Protein AF-A0A350WR66-F1 (afdb_monomer_lite)

Radius of gyration: 14.57 Å; chains: 1; bounding box: 36×27×29 Å

Foldseek 3Di:
DDPVVVVVVVVVVCVVPVVCVPPDDDDDFPDDDDVVSVVVVVCVVVVNDPDDDDDPVVVVVVD

Secondary structure (DSSP, 8-state):
--HHHHHHHHHHHHHH-GGGTT-------SSSSHHHHHHHHHHHHTT--------HHHHHHH-

pLDDT: mean 95.78, std 4.54, range [72.0, 98.69]

Sequence (63 aa):
MTEASMEAYWEKFLAAHPSYRGSPYVVEPFGDNPALADELGNLVLSGRKSATCSSVWEYEAKG

Structure (mmCIF, N/CA/C/O backbone):
data_AF-A0A350WR66-F1
#
_entry.id   AF-A0A350WR66-F1
#
loop_
_atom_site.group_PDB
_atom_site.id
_atom_site.type_symbol
_atom_site.label_atom_id
_atom_site.label_alt_id
_atom_site.label_comp_id
_atom_site.label_asym_id
_atom_site.label_entity_id
_atom_site.label_seq_id
_atom_site.pdbx_PDB_ins_code
_atom_site.Cartn_x
_atom_site.Cartn_y
_atom_site.Cartn_z
_atom_site.occupancy
_atom_site.B_iso_or_equiv
_atom_site.auth_seq_id
_atom_site.auth_comp_id
_atom_site.auth_asym_id
_atom_site.auth_atom_id
_atom_site.pdbx_PDB_model_num
ATOM 1 N N . MET A 1 1 ? 1.503 12.852 -6.328 1.00 72.00 1 MET A N 1
ATOM 2 C CA . MET A 1 1 ? 0.466 12.734 -5.280 1.00 72.00 1 MET A CA 1
ATOM 3 C C . MET A 1 1 ? 0.869 13.641 -4.131 1.00 72.00 1 MET A C 1
ATOM 5 O O . MET A 1 1 ? 2.059 13.709 -3.857 1.00 72.00 1 MET A O 1
ATOM 9 N N . THR A 1 2 ? -0.056 14.384 -3.529 1.00 90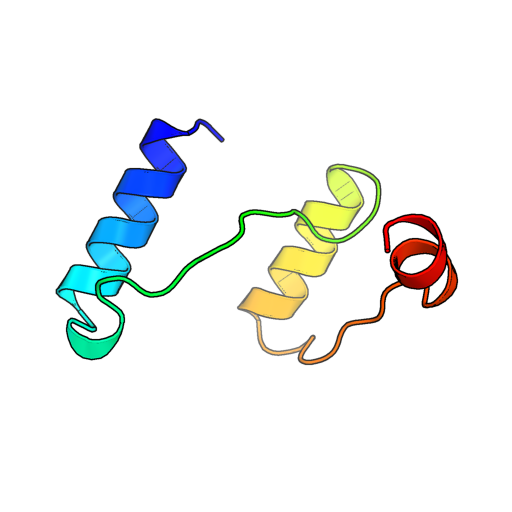.25 2 THR A N 1
ATOM 10 C CA . THR A 1 2 ? 0.239 15.266 -2.384 1.00 90.25 2 THR A CA 1
ATOM 11 C C . THR A 1 2 ? -0.244 14.624 -1.088 1.00 90.25 2 THR A C 1
ATOM 13 O O . THR A 1 2 ? -1.183 13.830 -1.123 1.00 90.25 2 THR A O 1
ATOM 16 N N . GLU A 1 3 ? 0.341 14.996 0.047 1.00 89.19 3 GLU A N 1
ATOM 17 C CA . GLU A 1 3 ? -0.097 14.545 1.377 1.00 89.19 3 GLU A CA 1
ATOM 18 C C . GLU A 1 3 ? -1.598 14.796 1.594 1.00 89.19 3 GLU A C 1
ATOM 20 O O . GLU A 1 3 ? -2.352 13.863 1.853 1.00 89.19 3 GLU A O 1
ATOM 25 N N . ALA A 1 4 ? -2.073 16.006 1.279 1.00 92.88 4 ALA A N 1
ATOM 26 C CA . ALA A 1 4 ? -3.496 16.345 1.340 1.00 92.88 4 ALA A CA 1
ATOM 27 C C . ALA A 1 4 ? -4.389 15.422 0.481 1.00 92.88 4 ALA A C 1
ATOM 29 O O . ALA A 1 4 ? -5.519 15.110 0.855 1.00 92.88 4 ALA A O 1
ATOM 30 N N . SER A 1 5 ? -3.904 14.963 -0.682 1.00 94.75 5 SER A N 1
ATOM 31 C CA . SER A 1 5 ? -4.660 14.016 -1.517 1.00 94.75 5 SER A CA 1
ATOM 32 C C . SER A 1 5 ? -4.704 12.601 -0.926 1.00 94.75 5 SER A C 1
ATOM 34 O O . SER A 1 5 ? -5.695 11.900 -1.127 1.00 94.75 5 SER A O 1
ATOM 36 N N . MET A 1 6 ? -3.671 12.200 -0.177 1.00 94.31 6 MET A N 1
ATOM 37 C CA . MET A 1 6 ? -3.603 10.911 0.523 1.00 94.31 6 MET A CA 1
ATOM 38 C C . MET A 1 6 ? -4.541 10.907 1.733 1.00 94.31 6 MET A C 1
ATOM 40 O O . MET A 1 6 ? -5.348 9.991 1.880 1.00 94.31 6 MET A O 1
ATOM 44 N N . GLU A 1 7 ? -4.516 11.973 2.536 1.00 94.38 7 GLU A N 1
ATOM 45 C CA . GLU A 1 7 ? -5.414 12.159 3.682 1.00 94.38 7 GLU A CA 1
ATOM 46 C C . GLU A 1 7 ? -6.881 12.165 3.249 1.00 94.38 7 GLU A C 1
ATOM 48 O O . GLU A 1 7 ? -7.704 11.439 3.804 1.00 94.38 7 GLU A O 1
ATOM 53 N N . ALA A 1 8 ? -7.214 12.916 2.194 1.00 95.94 8 ALA A N 1
ATOM 54 C CA . ALA A 1 8 ? -8.572 12.959 1.662 1.00 95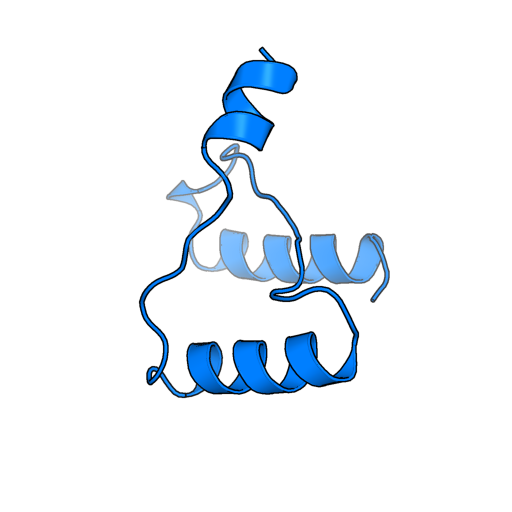.94 8 ALA A CA 1
ATOM 55 C C . ALA A 1 8 ? -9.050 11.589 1.148 1.00 95.94 8 ALA A C 1
ATOM 57 O O . ALA A 1 8 ? -10.243 11.282 1.215 1.00 95.94 8 ALA A O 1
ATOM 58 N N . TYR A 1 9 ? -8.146 10.761 0.616 1.00 96.12 9 TYR A N 1
ATOM 59 C CA . TYR A 1 9 ? -8.472 9.399 0.201 1.00 96.12 9 TYR A CA 1
ATOM 60 C C . TYR A 1 9 ? -8.721 8.490 1.412 1.00 96.12 9 TYR A C 1
ATOM 62 O O . TYR A 1 9 ? -9.729 7.779 1.450 1.00 96.12 9 TYR A O 1
ATOM 70 N N . TRP A 1 10 ? -7.858 8.562 2.428 1.00 96.50 10 TRP A N 1
ATOM 71 C CA . TRP A 1 10 ? -8.008 7.796 3.664 1.00 96.50 10 TRP A CA 1
ATOM 72 C C . TRP A 1 10 ? -9.282 8.170 4.431 1.00 96.50 10 TRP A C 1
ATOM 74 O O . TRP A 1 10 ? -10.018 7.292 4.878 1.00 96.50 10 TRP A O 1
ATOM 84 N N . GLU A 1 11 ? -9.636 9.454 4.488 1.00 96.12 11 GLU A N 1
ATOM 85 C CA . GLU A 1 11 ? -10.878 9.905 5.122 1.00 96.12 11 GLU A CA 1
ATOM 86 C C . GLU A 1 11 ? -12.133 9.341 4.447 1.00 96.12 11 GLU A C 1
ATOM 88 O O . GLU A 1 11 ? -13.080 8.936 5.128 1.00 96.12 11 GLU A O 1
ATOM 93 N N . LYS A 1 12 ? -12.133 9.224 3.112 1.00 97.88 12 LYS A N 1
ATOM 94 C CA . LYS A 1 12 ? -13.221 8.552 2.381 1.00 97.88 12 LYS A CA 1
ATOM 95 C C . LYS A 1 12 ? -13.308 7.070 2.738 1.00 97.88 12 LYS A C 1
ATOM 97 O O . LYS A 1 12 ? -14.412 6.562 2.933 1.00 97.88 12 LYS A O 1
ATOM 102 N N . PHE A 1 13 ? -12.168 6.384 2.850 1.00 97.50 13 PHE A N 1
ATOM 103 C CA . PHE A 1 13 ? -12.134 4.989 3.288 1.00 97.50 13 PHE A CA 1
ATOM 104 C C . PHE A 1 13 ? -12.728 4.829 4.693 1.00 97.50 13 PHE A C 1
ATOM 106 O O . PHE A 1 13 ? -13.590 3.974 4.896 1.00 97.50 13 PHE A O 1
ATOM 113 N N . LEU A 1 14 ? -12.330 5.677 5.643 1.00 97.81 14 LEU A N 1
ATOM 114 C CA . LEU A 1 14 ? -12.795 5.612 7.027 1.00 97.81 14 LEU A CA 1
ATOM 115 C C . LEU A 1 14 ? -14.261 6.038 7.205 1.00 97.81 14 LEU A C 1
ATOM 117 O O . LEU A 1 14 ? -14.922 5.585 8.139 1.00 97.81 14 LEU A O 1
ATOM 121 N N . ALA A 1 15 ? -14.790 6.897 6.330 1.00 97.88 15 ALA A N 1
ATOM 122 C CA . ALA A 1 15 ? -16.219 7.207 6.295 1.00 97.88 15 ALA A CA 1
ATOM 123 C C . ALA A 1 15 ? -17.054 5.967 5.930 1.00 97.88 15 ALA A C 1
ATOM 125 O O . ALA A 1 15 ? -18.110 5.744 6.519 1.00 97.88 15 ALA A O 1
ATOM 126 N N . ALA A 1 16 ? -16.558 5.141 5.004 1.00 98.06 16 ALA A N 1
ATOM 127 C CA . ALA A 1 16 ? -17.181 3.871 4.630 1.00 98.06 16 ALA A CA 1
ATOM 128 C C . ALA A 1 16 ? -16.891 2.733 5.632 1.00 98.06 16 ALA A C 1
ATOM 130 O O . ALA A 1 16 ? -17.706 1.822 5.766 1.00 98.06 16 ALA A O 1
ATOM 131 N N . HIS A 1 17 ? -15.770 2.796 6.362 1.00 97.50 17 HIS A N 1
ATOM 132 C CA . HIS A 1 17 ? -15.331 1.755 7.302 1.00 97.50 17 HIS A CA 1
ATOM 133 C C . HIS A 1 17 ? -14.909 2.339 8.668 1.00 97.50 17 HIS A C 1
ATOM 135 O O . HIS A 1 17 ? -13.720 2.342 9.007 1.00 97.50 17 HIS A O 1
ATOM 141 N N . PRO A 1 18 ? -15.862 2.806 9.501 1.00 97.12 18 PRO A N 1
ATOM 142 C CA . PRO A 1 18 ? -15.547 3.512 10.747 1.00 97.12 18 PRO A CA 1
ATOM 143 C C . PRO A 1 18 ? -14.735 2.704 11.771 1.00 97.12 18 PRO A C 1
ATOM 145 O O . PRO A 1 18 ? -14.065 3.294 12.613 1.00 97.12 18 PRO A O 1
ATOM 148 N N . SER A 1 19 ? -14.750 1.368 11.704 1.00 98.00 19 SER A N 1
ATOM 149 C CA . SER A 1 19 ? -13.983 0.493 12.606 1.00 98.00 19 SER A CA 1
ATOM 150 C C . SER A 1 19 ? -12.465 0.644 12.478 1.00 98.00 19 SER A C 1
ATOM 152 O O . SER A 1 19 ? -11.745 0.267 13.395 1.00 98.00 19 SER A O 1
ATOM 154 N N . TYR A 1 20 ? -11.971 1.189 11.364 1.00 96.94 20 TYR A N 1
ATOM 155 C CA . TYR A 1 20 ? -10.541 1.419 11.139 1.00 96.94 20 TYR A CA 1
ATOM 156 C C . TYR A 1 20 ? -10.053 2.773 11.672 1.00 96.94 20 TYR A C 1
ATOM 158 O O . TYR A 1 20 ? -8.865 3.082 11.565 1.00 96.94 20 TYR A O 1
ATOM 166 N N . ARG A 1 21 ? -10.929 3.601 12.260 1.00 96.25 21 ARG A N 1
ATOM 167 C CA . ARG A 1 21 ? -10.530 4.879 12.875 1.00 96.25 21 ARG A CA 1
ATOM 168 C C . ARG A 1 21 ? -9.435 4.637 13.922 1.00 96.25 21 ARG A C 1
ATOM 170 O O . ARG A 1 21 ? -9.569 3.766 14.773 1.00 96.25 21 ARG A O 1
ATOM 177 N N . GLY A 1 22 ? -8.351 5.409 13.844 1.00 94.81 22 GLY A N 1
ATOM 178 C CA . GLY A 1 22 ? -7.181 5.262 14.718 1.00 94.81 22 GLY A CA 1
ATOM 179 C C . GLY A 1 22 ? -6.194 4.160 14.310 1.00 94.81 22 GLY A C 1
ATOM 180 O O . GLY A 1 22 ? -5.136 4.057 14.923 1.00 94.81 22 GLY A O 1
ATOM 181 N N . SER A 1 23 ? -6.492 3.364 13.276 1.00 96.06 23 SER A N 1
ATOM 182 C CA . SER A 1 23 ? -5.516 2.419 12.720 1.00 96.06 23 SER A CA 1
ATOM 183 C C . SER A 1 23 ? -4.416 3.171 11.961 1.00 96.06 23 SER A C 1
ATOM 185 O O . SER A 1 23 ? -4.737 4.095 11.205 1.00 96.06 23 SER A O 1
ATOM 187 N N . PRO A 1 24 ? -3.135 2.790 12.121 1.00 94.75 24 PRO A N 1
ATOM 188 C CA . PRO A 1 24 ? -2.059 3.358 11.323 1.00 94.75 24 PRO A CA 1
ATOM 189 C C . PRO A 1 24 ? -2.190 2.919 9.860 1.00 94.75 24 PRO A C 1
ATOM 191 O O . PRO A 1 24 ? -2.695 1.834 9.564 1.00 94.75 24 PRO A O 1
ATOM 194 N N . TYR A 1 25 ? -1.699 3.753 8.948 1.00 94.38 25 TYR A N 1
ATOM 195 C CA . TYR A 1 25 ? -1.576 3.431 7.531 1.00 94.38 25 TYR A CA 1
ATOM 196 C C . TYR A 1 25 ? -0.224 3.915 7.007 1.00 94.38 25 TYR A C 1
ATOM 198 O O . TYR A 1 25 ? 0.391 4.814 7.580 1.00 94.38 25 TYR A O 1
ATOM 206 N N . VAL A 1 26 ? 0.227 3.307 5.914 1.00 94.56 26 VAL A N 1
ATOM 207 C CA . VAL A 1 26 ? 1.427 3.715 5.177 1.00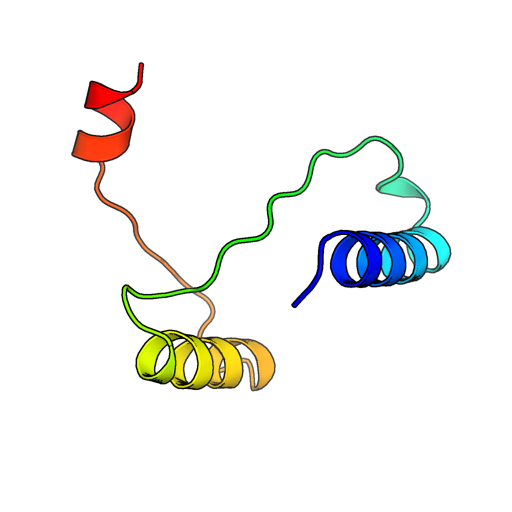 94.56 26 VAL A CA 1
ATOM 208 C C . VAL A 1 26 ? 1.057 3.971 3.723 1.00 94.56 26 VAL A C 1
ATOM 210 O O . VAL A 1 26 ? 0.118 3.367 3.199 1.00 94.56 26 VAL A O 1
ATOM 213 N N . VAL A 1 27 ? 1.785 4.878 3.075 1.00 95.19 27 VAL A N 1
ATOM 214 C CA . VAL A 1 27 ? 1.620 5.192 1.653 1.00 95.19 27 VAL A CA 1
ATOM 215 C C . VAL A 1 27 ? 2.957 4.981 0.968 1.00 95.19 27 VAL A C 1
ATOM 217 O O . VAL A 1 27 ? 3.869 5.789 1.117 1.00 95.19 27 VAL A O 1
ATOM 220 N N . GLU A 1 28 ? 3.068 3.892 0.213 1.00 94.31 28 GLU A N 1
ATOM 221 C CA . GLU A 1 28 ? 4.300 3.511 -0.474 1.00 94.31 28 GLU A CA 1
ATOM 222 C C . GLU A 1 28 ? 3.983 2.966 -1.876 1.00 94.31 28 GLU A C 1
ATOM 224 O O . GLU A 1 28 ? 3.028 2.195 -2.032 1.00 94.31 28 GLU A O 1
ATOM 229 N N . PRO A 1 29 ? 4.740 3.359 -2.917 1.00 96.00 29 PRO A N 1
ATOM 230 C CA . PRO A 1 29 ? 4.651 2.724 -4.224 1.00 96.00 29 PRO A CA 1
ATOM 231 C C . PRO A 1 29 ? 5.317 1.341 -4.208 1.00 96.00 29 PRO A C 1
ATOM 233 O O . PRO A 1 29 ? 6.237 1.082 -3.437 1.00 96.00 29 PRO A O 1
ATOM 236 N N . PHE A 1 30 ? 4.895 0.459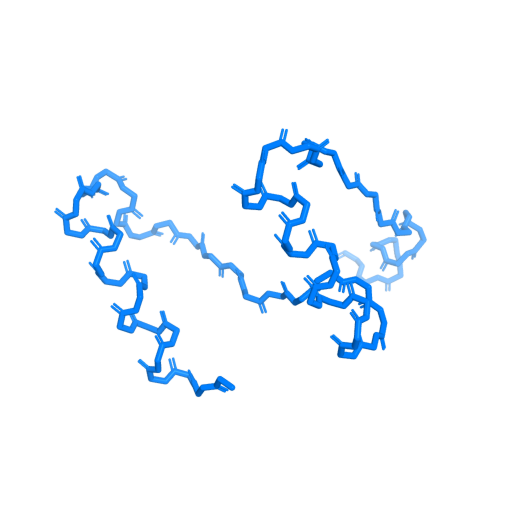 -5.114 1.00 97.81 30 PHE A N 1
ATOM 237 C CA . PHE A 1 30 ? 5.632 -0.776 -5.383 1.00 97.81 30 PHE A CA 1
ATOM 238 C C . PHE A 1 30 ? 6.792 -0.520 -6.352 1.00 97.81 30 PHE A C 1
ATOM 240 O O . PHE A 1 30 ? 6.663 0.273 -7.280 1.00 97.81 30 PHE A O 1
ATOM 247 N N . GLY A 1 31 ? 7.885 -1.268 -6.200 1.00 97.06 31 GLY A N 1
ATOM 248 C CA . GLY A 1 31 ? 9.046 -1.153 -7.084 1.00 97.06 31 GLY A CA 1
ATOM 249 C C . GLY A 1 31 ? 9.920 0.065 -6.778 1.00 97.06 31 GLY A C 1
ATOM 250 O O . GLY A 1 31 ? 9.698 0.793 -5.816 1.00 97.06 31 GLY A O 1
ATOM 251 N N . ASP A 1 32 ? 10.951 0.258 -7.592 1.00 97.19 32 ASP A N 1
ATOM 252 C CA . ASP A 1 32 ? 12.023 1.235 -7.367 1.00 97.19 32 ASP A CA 1
ATOM 253 C C . ASP A 1 32 ? 11.966 2.445 -8.314 1.00 97.19 32 ASP A C 1
ATOM 255 O O . ASP A 1 32 ? 12.792 3.354 -8.223 1.00 97.19 32 ASP A O 1
ATOM 259 N N . ASN A 1 33 ? 10.995 2.477 -9.230 1.00 97.50 33 ASN A N 1
ATOM 260 C CA . ASN A 1 33 ? 10.845 3.544 -10.211 1.00 97.50 33 ASN A CA 1
ATOM 261 C C . ASN A 1 33 ? 9.368 3.789 -10.584 1.00 97.50 33 ASN A C 1
ATOM 263 O O . ASN A 1 33 ? 8.538 2.892 -10.420 1.00 97.50 33 ASN A O 1
ATOM 267 N N . PRO A 1 34 ? 9.020 4.980 -11.118 1.00 97.25 34 PRO A N 1
ATOM 268 C CA . PRO A 1 34 ? 7.628 5.341 -11.397 1.00 97.25 34 PRO A CA 1
ATOM 269 C C . PRO A 1 34 ? 6.910 4.415 -12.387 1.00 97.25 34 PRO A C 1
ATOM 271 O O . PRO A 1 34 ? 5.753 4.074 -12.167 1.00 97.25 34 PRO A O 1
ATOM 274 N N . ALA A 1 35 ? 7.589 3.973 -13.451 1.00 98.19 35 ALA A N 1
ATOM 275 C CA . ALA A 1 35 ? 6.972 3.108 -14.458 1.00 98.19 35 ALA A CA 1
ATOM 276 C C . ALA A 1 35 ? 6.610 1.735 -13.869 1.00 98.19 35 ALA A C 1
ATOM 278 O O . ALA A 1 35 ? 5.517 1.220 -14.102 1.00 98.19 35 ALA A O 1
ATOM 279 N N . LEU A 1 36 ? 7.507 1.175 -13.053 1.00 98.19 36 LEU A N 1
ATOM 280 C CA . LEU A 1 36 ? 7.263 -0.078 -12.347 1.00 98.19 36 LEU A CA 1
ATOM 281 C C . LEU A 1 36 ? 6.172 0.072 -11.275 1.00 98.19 36 LEU A C 1
ATOM 283 O O . LEU A 1 36 ? 5.368 -0.841 -11.098 1.00 98.19 36 LEU A O 1
ATOM 287 N N . ALA A 1 37 ? 6.102 1.221 -10.597 1.00 98.25 37 ALA A N 1
ATOM 288 C CA . ALA A 1 37 ? 5.037 1.510 -9.639 1.00 98.25 37 ALA A CA 1
ATOM 289 C C . ALA A 1 37 ? 3.651 1.509 -10.294 1.00 98.25 37 ALA A C 1
ATOM 291 O O . ALA A 1 37 ? 2.727 0.890 -9.761 1.00 98.25 37 ALA A O 1
ATOM 292 N N . ASP A 1 38 ? 3.521 2.127 -11.471 1.00 98.44 38 ASP A N 1
ATOM 293 C CA . ASP A 1 38 ? 2.277 2.122 -12.242 1.00 98.44 38 ASP A CA 1
ATOM 294 C C . ASP A 1 38 ? 1.912 0.705 -12.715 1.00 98.44 38 ASP A C 1
ATOM 296 O O . ASP A 1 38 ? 0.765 0.271 -12.570 1.00 98.44 38 ASP A O 1
ATOM 300 N N . GLU A 1 39 ? 2.875 -0.055 -13.245 1.00 98.56 39 GLU A N 1
ATOM 301 C CA . GLU A 1 39 ? 2.652 -1.435 -13.691 1.00 98.56 39 GLU A CA 1
ATOM 302 C C . GLU A 1 39 ? 2.171 -2.331 -12.539 1.00 98.56 39 GLU A C 1
ATOM 304 O O . GLU A 1 39 ? 1.121 -2.977 -12.629 1.00 98.56 39 GLU A O 1
ATOM 309 N N . LEU A 1 40 ? 2.913 -2.350 -11.428 1.00 98.62 40 LEU A N 1
ATOM 310 C CA . LEU A 1 40 ? 2.603 -3.194 -10.278 1.00 98.62 40 LEU A CA 1
ATOM 311 C C . LEU A 1 40 ? 1.311 -2.751 -9.582 1.00 98.62 40 LEU A C 1
ATOM 313 O O . LEU A 1 40 ? 0.523 -3.609 -9.178 1.00 98.62 40 LEU A O 1
ATOM 317 N N . GLY A 1 41 ? 1.054 -1.443 -9.489 1.00 97.94 41 GLY A N 1
ATOM 318 C CA . GLY A 1 41 ? -0.196 -0.893 -8.966 1.00 97.94 41 GLY A CA 1
ATOM 319 C C . GLY A 1 41 ? -1.412 -1.340 -9.780 1.00 97.94 41 GLY A C 1
ATOM 320 O O . GLY A 1 41 ? -2.401 -1.807 -9.213 1.00 97.94 41 GLY A O 1
ATOM 321 N N . ASN A 1 42 ? -1.318 -1.314 -11.112 1.00 98.56 42 ASN A N 1
ATOM 322 C CA . ASN A 1 42 ? -2.381 -1.805 -11.993 1.00 98.56 42 ASN A CA 1
ATOM 323 C C . ASN A 1 42 ? -2.638 -3.315 -11.830 1.00 98.56 42 ASN A C 1
ATOM 325 O O . ASN A 1 42 ? -3.784 -3.772 -11.906 1.00 98.56 42 ASN A O 1
ATOM 329 N N . LEU A 1 43 ? -1.601 -4.116 -11.561 1.00 98.69 43 LEU A N 1
ATOM 330 C CA . LEU A 1 43 ? -1.771 -5.542 -11.257 1.00 98.69 43 LEU A CA 1
ATOM 331 C C . LEU A 1 43 ? -2.483 -5.781 -9.917 1.00 98.69 43 LEU A C 1
ATOM 333 O O . LEU A 1 43 ? -3.259 -6.732 -9.816 1.00 98.69 43 LEU A O 1
ATOM 337 N N . VAL A 1 44 ? -2.256 -4.930 -8.910 1.00 98.44 44 VAL A N 1
ATOM 338 C CA . VAL A 1 44 ? -2.996 -4.975 -7.635 1.00 98.44 44 VAL A CA 1
ATOM 339 C C . VAL A 1 44 ? -4.460 -4.595 -7.860 1.00 98.44 44 VAL A C 1
ATOM 341 O O . VAL A 1 44 ? -5.350 -5.349 -7.474 1.00 98.44 44 VAL A O 1
ATOM 344 N N . LEU A 1 45 ? -4.721 -3.477 -8.547 1.00 98.19 45 LEU A N 1
ATOM 345 C CA . LEU A 1 45 ? -6.083 -2.996 -8.819 1.00 98.19 45 LEU A CA 1
ATOM 346 C C . LEU A 1 45 ? -6.911 -3.984 -9.654 1.00 98.19 45 LEU A C 1
ATOM 348 O O . LEU A 1 45 ? -8.110 -4.124 -9.432 1.00 98.19 45 LEU A O 1
ATOM 352 N N . SER A 1 46 ? -6.279 -4.701 -10.588 1.00 98.44 46 SER A N 1
ATOM 353 C CA . SER A 1 46 ? -6.934 -5.755 -11.379 1.00 98.44 46 SER A CA 1
ATOM 354 C C . SER A 1 46 ? -7.089 -7.091 -10.638 1.00 98.44 46 SER A C 1
ATOM 356 O O . SER A 1 46 ? -7.610 -8.047 -11.211 1.00 98.44 46 SER A O 1
ATOM 358 N N . GLY A 1 47 ? -6.624 -7.191 -9.388 1.00 98.19 47 GLY A N 1
ATOM 359 C CA . GLY A 1 47 ? -6.697 -8.409 -8.577 1.00 98.19 47 GLY A CA 1
ATOM 360 C C . GLY A 1 47 ? -5.731 -9.519 -9.003 1.00 98.19 47 GLY A C 1
ATOM 361 O O . GLY A 1 47 ? -5.828 -10.637 -8.504 1.00 98.19 47 GLY A O 1
ATOM 362 N N . ARG A 1 48 ? -4.792 -9.244 -9.918 1.00 98.56 48 ARG A N 1
ATOM 363 C CA . ARG A 1 48 ? -3.827 -10.233 -10.431 1.00 98.56 48 ARG A CA 1
ATOM 364 C C . ARG A 1 48 ? -2.613 -10.406 -9.522 1.00 98.56 48 ARG A C 1
ATOM 366 O O . ARG A 1 48 ? -2.034 -11.488 -9.481 1.00 98.56 48 ARG A O 1
ATOM 373 N N . LYS A 1 49 ? -2.215 -9.350 -8.810 1.00 98.19 49 LYS A N 1
ATOM 374 C CA . LYS A 1 49 ? -1.123 -9.369 -7.829 1.00 98.19 49 LYS A CA 1
ATOM 375 C C . LYS A 1 49 ? -1.705 -9.308 -6.419 1.00 98.19 49 LYS A C 1
ATOM 377 O O . LYS A 1 49 ? -2.174 -8.262 -5.990 1.00 98.19 49 LYS A O 1
ATOM 382 N N . SER A 1 50 ? -1.618 -10.421 -5.696 1.00 98.25 50 SER A N 1
ATOM 383 C CA . SER A 1 50 ? -2.080 -10.557 -4.305 1.00 98.25 50 SER A CA 1
ATOM 384 C C . SER A 1 50 ? -0.952 -10.834 -3.300 1.00 98.25 50 SER A C 1
ATOM 386 O O . SER A 1 50 ? -1.222 -11.082 -2.129 1.00 98.25 50 SER A O 1
ATOM 388 N N . ALA A 1 51 ? 0.310 -10.800 -3.740 1.00 98.19 51 ALA A N 1
ATOM 389 C CA . ALA A 1 51 ? 1.484 -11.052 -2.904 1.00 98.19 51 ALA A CA 1
ATOM 390 C C . ALA A 1 51 ? 2.596 -10.023 -3.158 1.00 98.19 51 ALA A C 1
ATOM 392 O O . ALA A 1 51 ? 2.725 -9.481 -4.264 1.00 98.19 51 ALA A O 1
ATOM 393 N N . THR A 1 52 ? 3.420 -9.774 -2.139 1.00 97.50 52 THR A N 1
ATOM 394 C CA . THR A 1 52 ? 4.627 -8.939 -2.204 1.00 97.50 52 THR A CA 1
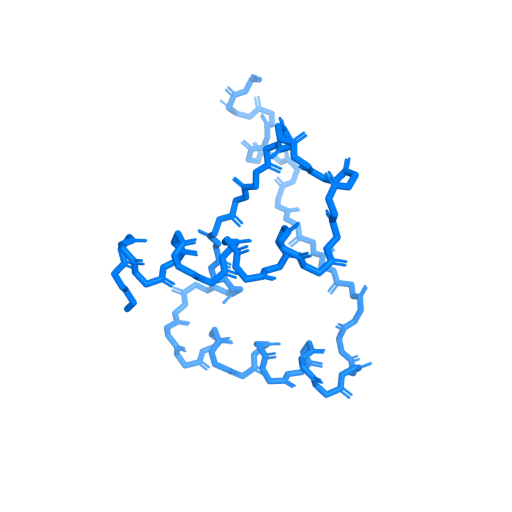ATOM 395 C C . THR A 1 52 ? 5.744 -9.539 -1.348 1.00 97.50 52 THR A C 1
ATOM 397 O O . THR A 1 52 ? 5.486 -10.418 -0.528 1.00 97.50 52 THR A O 1
ATOM 400 N N . CYS A 1 53 ? 6.974 -9.073 -1.541 1.00 97.06 53 CYS A N 1
ATOM 401 C CA . CYS A 1 53 ? 8.125 -9.408 -0.710 1.00 97.06 53 CYS A CA 1
ATOM 402 C C . CYS A 1 53 ? 9.033 -8.184 -0.562 1.00 97.06 53 CYS A C 1
ATOM 404 O O . CYS A 1 53 ? 9.115 -7.356 -1.470 1.00 97.06 53 CYS A O 1
ATOM 406 N N . SER A 1 54 ? 9.730 -8.106 0.563 1.00 95.50 54 SER A N 1
ATOM 407 C CA . SER A 1 54 ? 10.752 -7.106 0.878 1.00 95.50 54 SER A CA 1
ATOM 408 C C . SER A 1 54 ? 12.011 -7.813 1.397 1.00 95.50 54 SER A C 1
ATOM 410 O O . SER A 1 54 ? 11.997 -9.020 1.657 1.00 95.50 54 SER A O 1
ATOM 412 N N . SER A 1 55 ? 13.129 -7.091 1.489 1.00 96.12 55 SER A N 1
ATOM 413 C CA . SER A 1 55 ? 14.394 -7.660 1.964 1.00 96.12 55 SER A CA 1
ATOM 414 C C . SER A 1 55 ? 14.353 -7.869 3.476 1.00 96.12 55 SER A C 1
ATOM 416 O O . SER A 1 55 ? 14.208 -6.903 4.215 1.00 96.12 55 SER A O 1
ATOM 418 N N . VAL A 1 56 ? 14.549 -9.101 3.956 1.00 97.12 56 VAL A N 1
ATOM 419 C CA . VAL A 1 56 ? 14.637 -9.386 5.404 1.00 97.12 56 VAL A CA 1
ATOM 420 C C . VAL A 1 56 ? 15.770 -8.586 6.057 1.00 97.12 56 VAL A C 1
ATOM 422 O O . VAL A 1 56 ? 15.576 -7.999 7.118 1.00 97.12 56 VAL A O 1
ATOM 425 N N . TRP A 1 57 ? 16.916 -8.473 5.379 1.00 97.31 57 TRP A N 1
ATOM 426 C CA . TRP A 1 57 ? 18.076 -7.728 5.878 1.00 97.31 57 TRP A CA 1
ATOM 427 C C . TRP A 1 57 ? 17.799 -6.234 6.063 1.00 97.31 57 TRP A C 1
ATOM 429 O O . TRP A 1 57 ? 18.432 -5.591 6.894 1.00 97.31 57 TRP A O 1
ATOM 439 N N . GLU A 1 58 ? 16.855 -5.666 5.308 1.00 94.69 58 GLU A N 1
ATOM 440 C CA . GLU A 1 58 ? 16.463 -4.267 5.488 1.00 94.69 58 GLU A CA 1
ATOM 441 C C . GLU A 1 58 ? 15.793 -4.041 6.850 1.00 94.69 58 GLU A C 1
ATOM 443 O O . GLU A 1 58 ? 16.047 -3.023 7.492 1.00 94.69 58 GLU A O 1
ATOM 448 N N . TYR A 1 59 ? 14.979 -4.993 7.313 1.00 93.56 59 TYR A N 1
ATOM 449 C CA . TYR A 1 59 ? 14.352 -4.920 8.634 1.00 93.56 59 TYR A CA 1
ATOM 450 C C . TYR A 1 59 ? 15.384 -5.129 9.738 1.00 93.56 59 TYR A C 1
ATOM 452 O O . TYR A 1 59 ? 15.443 -4.332 10.668 1.00 93.56 59 TYR A O 1
ATOM 460 N N . GLU A 1 60 ? 16.249 -6.138 9.600 1.00 96.88 60 GLU A N 1
ATOM 461 C CA . GLU A 1 60 ? 17.314 -6.420 10.575 1.00 96.88 60 GLU A CA 1
ATOM 462 C C . GLU A 1 60 ? 18.262 -5.226 10.765 1.00 96.88 60 GLU A C 1
ATOM 464 O O . GLU A 1 60 ? 18.719 -4.967 11.876 1.00 96.88 60 GLU A O 1
ATOM 469 N N . ALA A 1 61 ? 18.535 -4.471 9.697 1.00 96.50 61 ALA A N 1
ATOM 470 C CA . ALA A 1 61 ? 19.364 -3.271 9.763 1.00 96.50 61 ALA A CA 1
ATOM 471 C C . ALA A 1 61 ? 18.659 -2.064 10.412 1.00 96.50 61 ALA A C 1
ATOM 473 O O . ALA A 1 61 ? 19.339 -1.189 10.949 1.00 96.50 61 ALA A O 1
ATOM 474 N N . LYS A 1 62 ? 17.322 -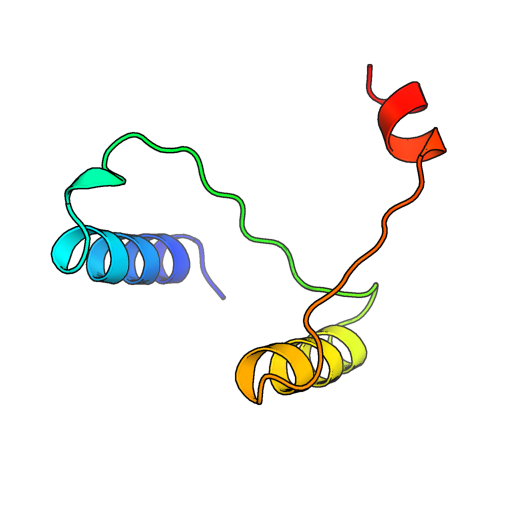1.982 10.338 1.00 90.94 62 LYS A N 1
ATOM 475 C CA . LYS A 1 62 ? 16.523 -0.867 10.881 1.00 90.94 62 LYS A CA 1
ATOM 476 C C . LYS A 1 62 ? 16.162 -1.042 12.364 1.00 90.94 62 LYS A C 1
ATOM 478 O O . LYS A 1 62 ? 15.941 -0.022 13.015 1.00 90.94 62 LYS A O 1
ATOM 483 N N . GLY A 1 63 ? 16.186 -2.277 12.882 1.00 74.81 63 GLY A N 1
ATOM 484 C CA . GLY A 1 63 ? 15.933 -2.611 14.293 1.00 74.81 63 GLY A CA 1
ATOM 485 C C . GLY A 1 63 ? 14.454 -2.731 14.618 1.00 74.81 63 GLY A C 1
ATOM 486 O O . GLY A 1 63 ? 13.881 -1.725 15.087 1.00 74.81 63 GLY A O 1
#